Protein AF-A0A6M0CE50-F1 (afdb_monomer_lite)

Foldseek 3Di:
DDPDCCVVVVVVVVVVVVVCCVVVVVVVCCVVPPPDDPDPDDPPPDPPPDDDPPDVPDPPPPVPVPPPPDDLLLDDPDPPLDDPLLNQLSVCVVVLVLVSNLVSLVVSCVVPVPDVSSVVSNVSSVVSPDDDDDDD

Sequence (136 aa):
MSQKNDAPILMFALLVTLGLLGAGGWWLYKTFIPDGAAPLGNVAVPPPNAIPPLDPGSTARTNDSTIPQFSQGALLLFADGISAEKRAGVNALANQDYAIAIQQLETSLQAQRNDPEALIYLNNAYVGAAPAYTIA

Structure (mmCIF, N/CA/C/O backbone):
data_AF-A0A6M0CE50-F1
#
_entry.id   AF-A0A6M0CE50-F1
#
loop_
_atom_site.group_PDB
_atom_site.id
_atom_site.type_symbol
_atom_site.label_atom_id
_atom_site.label_alt_id
_atom_site.label_comp_id
_atom_site.label_asym_id
_atom_site.label_entity_id
_atom_site.label_seq_id
_atom_site.pdbx_PDB_ins_code
_atom_site.Cartn_x
_atom_site.Cartn_y
_atom_site.Cartn_z
_atom_site.occupancy
_atom_site.B_iso_or_equiv
_atom_site.auth_seq_id
_atom_site.auth_comp_id
_atom_site.auth_asym_id
_atom_site.auth_atom_id
_atom_site.pdbx_PDB_model_num
ATOM 1 N N . MET A 1 1 ? 38.965 -1.050 -76.404 1.00 43.81 1 MET A N 1
ATOM 2 C CA . MET A 1 1 ? 38.135 -0.472 -75.326 1.00 43.81 1 MET A CA 1
ATOM 3 C C . MET A 1 1 ? 38.907 -0.638 -74.027 1.00 43.81 1 MET A C 1
ATOM 5 O O . MET A 1 1 ? 39.343 -1.745 -73.755 1.00 43.81 1 MET A O 1
ATOM 9 N N . SER A 1 2 ? 39.213 0.460 -73.333 1.00 48.00 2 SER A N 1
ATOM 10 C CA . SER A 1 2 ? 40.152 0.471 -72.202 1.00 48.00 2 SER A CA 1
ATOM 11 C C . SER A 1 2 ? 39.437 0.033 -70.922 1.00 48.00 2 SER A C 1
ATOM 13 O O . SER A 1 2 ? 38.547 0.745 -70.456 1.00 48.00 2 SER A O 1
ATOM 15 N N . GLN A 1 3 ? 39.783 -1.143 -70.390 1.00 61.53 3 GLN A N 1
ATOM 16 C CA . GLN A 1 3 ? 39.370 -1.580 -69.055 1.00 61.53 3 GLN A CA 1
ATOM 17 C C . GLN A 1 3 ? 40.004 -0.627 -68.037 1.00 61.53 3 GLN A C 1
ATOM 19 O O . GLN A 1 3 ? 41.211 -0.659 -67.811 1.00 61.53 3 GLN A O 1
ATOM 24 N N . LYS A 1 4 ? 39.201 0.275 -67.472 1.00 64.75 4 LYS A N 1
ATOM 25 C CA . LYS A 1 4 ? 39.602 1.068 -66.311 1.00 64.75 4 LYS A CA 1
ATOM 26 C C . LYS A 1 4 ? 39.486 0.177 -65.075 1.00 64.75 4 LYS A C 1
ATOM 28 O O . LYS A 1 4 ? 38.513 -0.550 -64.915 1.00 64.75 4 LYS A O 1
ATOM 33 N N . ASN A 1 5 ? 40.519 0.193 -64.241 1.00 68.31 5 ASN A N 1
ATOM 34 C CA . ASN A 1 5 ? 40.617 -0.659 -63.065 1.00 68.31 5 ASN A CA 1
ATOM 35 C C . ASN A 1 5 ? 39.620 -0.179 -61.997 1.00 68.31 5 ASN A C 1
ATOM 37 O O . ASN A 1 5 ? 39.952 0.695 -61.200 1.00 68.31 5 ASN A O 1
ATOM 41 N N . ASP A 1 6 ? 38.423 -0.767 -61.971 1.00 71.69 6 ASP A N 1
ATOM 42 C CA . ASP A 1 6 ? 37.389 -0.499 -60.952 1.00 71.69 6 ASP A CA 1
ATOM 43 C C . ASP A 1 6 ? 37.589 -1.342 -59.673 1.00 71.69 6 ASP A C 1
ATOM 45 O O . ASP A 1 6 ? 37.010 -1.069 -58.621 1.00 71.69 6 ASP A O 1
ATOM 49 N N . ALA A 1 7 ? 38.477 -2.341 -59.735 1.00 81.38 7 ALA A N 1
ATOM 50 C CA . ALA A 1 7 ? 38.901 -3.180 -58.612 1.00 81.38 7 ALA A CA 1
ATOM 51 C C . ALA A 1 7 ? 39.295 -2.413 -57.326 1.00 81.38 7 ALA A C 1
ATOM 53 O O . ALA A 1 7 ? 38.819 -2.799 -56.257 1.00 81.38 7 ALA A O 1
ATOM 54 N N . PRO A 1 8 ? 40.109 -1.337 -57.359 1.00 84.06 8 PRO A N 1
ATOM 55 C CA . PRO A 1 8 ? 40.451 -0.583 -56.149 1.00 84.06 8 PRO A CA 1
ATOM 56 C C . PRO A 1 8 ? 39.241 0.100 -55.495 1.00 84.06 8 PRO A C 1
ATOM 58 O O . PRO A 1 8 ? 39.171 0.167 -54.270 1.00 84.06 8 PRO A O 1
ATOM 61 N N . ILE A 1 9 ? 38.263 0.555 -56.283 1.00 86.81 9 ILE A N 1
ATOM 62 C CA . ILE A 1 9 ? 37.018 1.150 -55.772 1.00 86.81 9 ILE A CA 1
ATOM 63 C C . ILE A 1 9 ? 36.120 0.088 -55.134 1.00 86.81 9 ILE A C 1
ATOM 65 O O . ILE A 1 9 ? 35.584 0.309 -54.048 1.00 86.81 9 ILE A O 1
ATOM 69 N N . LEU A 1 10 ? 36.020 -1.090 -55.753 1.00 86.88 10 LEU A N 1
ATOM 70 C CA . LEU A 1 10 ? 35.280 -2.221 -55.189 1.00 86.88 10 LEU A CA 1
ATOM 71 C C . LEU A 1 10 ? 35.912 -2.726 -53.882 1.00 86.88 10 LEU A C 1
ATOM 73 O O . LEU A 1 10 ? 35.193 -3.025 -52.930 1.00 86.88 10 LEU A O 1
ATOM 77 N N . MET A 1 11 ? 37.245 -2.760 -53.800 1.00 89.06 11 MET A N 1
ATOM 78 C CA . MET A 1 11 ? 37.964 -3.116 -52.570 1.00 89.06 11 MET A CA 1
ATOM 79 C C . MET A 1 11 ? 37.713 -2.107 -51.444 1.00 89.06 11 MET A C 1
ATOM 81 O O . MET A 1 11 ? 37.508 -2.508 -50.299 1.00 89.06 11 MET A O 1
ATOM 85 N N . PHE A 1 12 ? 37.673 -0.810 -51.762 1.00 90.75 12 PHE A N 1
ATOM 86 C CA . PHE A 1 12 ? 37.358 0.232 -50.782 1.00 90.75 12 PHE A CA 1
ATOM 87 C C . PHE A 1 12 ? 35.934 0.102 -50.236 1.00 90.75 12 PHE A C 1
ATOM 89 O O . PHE A 1 12 ? 35.739 0.141 -49.022 1.00 90.75 12 PHE A O 1
ATOM 96 N N . ALA A 1 13 ? 34.950 -0.099 -51.115 1.00 92.31 13 ALA A N 1
ATOM 97 C CA . ALA A 1 13 ? 33.563 -0.298 -50.703 1.00 92.31 13 ALA A CA 1
ATOM 98 C C . ALA A 1 13 ? 33.417 -1.539 -49.808 1.00 92.31 13 ALA A C 1
ATOM 100 O O . ALA A 1 13 ? 32.795 -1.460 -48.750 1.00 92.31 13 ALA A O 1
ATOM 101 N N . LEU A 1 14 ? 34.064 -2.651 -50.178 1.00 93.00 14 LEU A N 1
ATOM 102 C CA . LEU A 1 14 ? 34.048 -3.889 -49.397 1.00 93.00 14 LEU A CA 1
ATOM 103 C C . LEU A 1 14 ? 34.593 -3.677 -47.975 1.00 93.00 14 LEU A C 1
ATOM 105 O O . LEU A 1 14 ? 33.972 -4.117 -47.008 1.00 93.00 14 LEU A O 1
ATOM 109 N N . LEU A 1 15 ? 35.719 -2.971 -47.833 1.00 94.88 15 LEU A N 1
ATOM 110 C CA . LEU A 1 15 ? 36.322 -2.685 -46.526 1.00 94.88 15 LEU A CA 1
ATOM 111 C C . LEU A 1 15 ? 35.420 -1.817 -45.645 1.00 94.88 15 LEU A C 1
ATOM 113 O O . LEU A 1 15 ? 35.273 -2.097 -44.456 1.00 94.88 15 LEU A O 1
ATOM 117 N N . VAL A 1 16 ? 34.781 -0.799 -46.225 1.00 94.50 16 VAL A N 1
ATOM 118 C CA . VAL A 1 16 ? 33.835 0.061 -45.499 1.00 94.50 16 VAL A CA 1
ATOM 119 C C . VAL A 1 16 ? 32.631 -0.751 -45.019 1.00 94.50 16 VAL A C 1
ATOM 121 O O . VAL A 1 16 ? 32.235 -0.636 -43.858 1.00 94.50 16 VAL A O 1
ATOM 124 N N . THR A 1 17 ? 32.087 -1.623 -45.871 1.00 93.19 17 THR A N 1
ATOM 125 C CA . THR A 1 17 ? 30.966 -2.498 -45.510 1.00 93.19 17 THR A CA 1
ATOM 126 C C . THR A 1 17 ? 31.338 -3.469 -44.388 1.00 93.19 17 THR A C 1
ATOM 128 O O . THR A 1 17 ? 30.582 -3.586 -43.422 1.00 93.19 17 THR A O 1
ATOM 131 N N . LEU A 1 18 ? 32.509 -4.115 -44.452 1.00 94.38 18 LEU A N 1
ATOM 132 C CA . LEU A 1 18 ? 32.980 -4.987 -43.368 1.00 94.38 18 LEU A CA 1
ATOM 133 C C . LEU A 1 18 ? 33.216 -4.212 -42.065 1.00 94.38 18 LEU A C 1
ATOM 135 O O . LEU A 1 18 ? 32.883 -4.715 -40.993 1.00 94.38 18 LEU A O 1
ATOM 139 N N . GLY A 1 19 ? 33.740 -2.986 -42.147 1.00 93.81 19 GLY A N 1
ATOM 140 C CA . GLY A 1 19 ? 33.937 -2.122 -40.983 1.00 93.81 19 GLY A CA 1
ATOM 141 C C . GLY A 1 19 ? 32.623 -1.773 -40.280 1.00 93.81 19 GLY A C 1
ATOM 142 O O . GLY A 1 19 ? 32.523 -1.910 -39.061 1.00 93.81 19 GLY A O 1
ATOM 143 N N . LEU A 1 20 ? 31.595 -1.394 -41.046 1.00 93.50 20 LEU A N 1
ATOM 144 C CA . LEU A 1 20 ? 30.254 -1.089 -40.529 1.00 93.50 20 LEU A CA 1
ATOM 145 C C . LEU A 1 20 ? 29.581 -2.314 -39.900 1.00 93.50 20 LEU A C 1
ATOM 147 O O . LEU A 1 20 ? 29.020 -2.207 -38.812 1.00 93.50 20 LEU A O 1
ATOM 151 N N . LEU A 1 21 ? 29.664 -3.477 -40.552 1.00 91.94 21 LEU A N 1
ATOM 152 C CA . LEU A 1 21 ? 29.097 -4.728 -40.036 1.00 91.94 21 LEU A CA 1
ATOM 153 C C . LEU A 1 21 ? 29.808 -5.199 -38.762 1.00 91.94 21 LEU A C 1
ATOM 155 O O . LEU A 1 21 ? 29.146 -5.606 -37.810 1.00 91.94 21 LEU A O 1
ATOM 159 N N . GLY A 1 22 ? 31.140 -5.109 -38.719 1.00 92.19 22 GLY A N 1
ATOM 160 C CA . GLY A 1 22 ? 31.928 -5.494 -37.549 1.00 92.19 22 GLY A CA 1
ATOM 161 C C . GLY A 1 22 ? 31.676 -4.579 -36.352 1.00 92.19 22 GLY A C 1
ATOM 162 O O . GLY A 1 22 ? 31.314 -5.051 -35.274 1.00 92.19 22 GLY A O 1
ATOM 163 N N . ALA A 1 23 ? 31.811 -3.264 -36.545 1.00 89.94 23 ALA A N 1
ATOM 164 C CA . ALA A 1 23 ? 31.610 -2.289 -35.475 1.00 89.94 23 ALA A CA 1
ATOM 165 C C . ALA A 1 23 ? 30.144 -2.229 -35.017 1.00 89.94 23 ALA A C 1
ATOM 167 O O . ALA A 1 23 ? 29.872 -2.224 -33.816 1.00 89.94 23 ALA A O 1
ATOM 168 N N . GLY A 1 24 ? 29.200 -2.239 -35.963 1.00 90.50 24 GLY A N 1
ATOM 169 C CA . GLY A 1 24 ? 27.767 -2.231 -35.674 1.00 90.50 24 GLY A CA 1
ATOM 170 C C . GLY A 1 24 ? 27.305 -3.505 -34.970 1.00 90.50 24 GLY A C 1
ATOM 171 O O . GLY A 1 24 ? 26.583 -3.425 -33.978 1.00 90.50 24 GLY A O 1
ATOM 172 N N . GLY A 1 25 ? 27.768 -4.675 -35.423 1.00 90.56 25 GLY A N 1
ATOM 173 C CA . GLY A 1 25 ? 27.448 -5.960 -34.799 1.00 90.56 25 GLY A CA 1
ATOM 174 C C . GLY A 1 25 ? 28.002 -6.088 -33.379 1.00 90.56 25 GLY A C 1
ATOM 175 O O . GLY A 1 25 ? 27.288 -6.534 -32.483 1.00 90.56 25 GLY A O 1
ATOM 176 N N . TRP A 1 26 ? 29.239 -5.640 -33.143 1.00 87.38 26 TRP A N 1
ATOM 177 C CA . TRP A 1 26 ? 29.841 -5.652 -31.806 1.00 87.38 26 TRP A CA 1
ATOM 178 C C . TRP A 1 26 ? 29.130 -4.709 -30.829 1.00 87.38 26 TRP A C 1
ATOM 180 O O . TRP A 1 26 ? 28.867 -5.088 -29.685 1.00 87.38 26 TRP A O 1
ATOM 190 N N . TRP A 1 27 ? 28.774 -3.502 -31.281 1.00 89.81 27 TRP A N 1
ATOM 191 C CA . TRP A 1 27 ? 28.016 -2.550 -30.470 1.00 89.81 27 TRP A CA 1
ATOM 192 C C . TRP A 1 27 ? 26.639 -3.111 -30.088 1.00 89.81 27 TRP A C 1
ATOM 194 O O . TRP A 1 27 ? 26.288 -3.117 -28.910 1.00 89.81 27 TRP A O 1
ATOM 204 N N . LEU A 1 28 ? 25.915 -3.681 -31.059 1.00 88.50 28 LEU A N 1
ATOM 205 C CA . LEU A 1 28 ? 24.602 -4.296 -30.849 1.00 88.50 28 LEU A CA 1
ATOM 206 C C . LEU A 1 28 ? 24.671 -5.494 -29.887 1.00 88.50 28 LEU A C 1
ATOM 208 O O . LEU A 1 28 ? 23.835 -5.624 -28.995 1.00 88.50 28 LEU A O 1
ATOM 212 N N . TYR A 1 29 ? 25.694 -6.342 -30.031 1.00 85.50 29 TYR A N 1
ATOM 213 C CA . TYR A 1 29 ? 25.934 -7.482 -29.143 1.00 85.50 29 TYR A CA 1
ATOM 214 C C . TYR A 1 29 ? 26.110 -7.030 -27.687 1.00 85.50 29 TYR A C 1
ATOM 216 O O . TYR A 1 29 ? 25.457 -7.578 -26.804 1.00 85.50 29 TYR A O 1
ATOM 224 N N . LYS A 1 30 ? 26.904 -5.978 -27.432 1.00 82.00 30 LYS A N 1
ATOM 225 C CA . LYS A 1 30 ? 27.077 -5.417 -26.078 1.00 82.00 30 LYS A CA 1
ATOM 226 C C . LYS A 1 30 ? 25.823 -4.751 -25.511 1.00 82.00 30 LYS A C 1
ATOM 228 O O . LYS A 1 30 ? 25.697 -4.647 -24.295 1.00 82.00 30 LYS A O 1
ATOM 233 N N . THR A 1 31 ? 24.909 -4.286 -26.361 1.00 80.31 31 THR A N 1
ATOM 234 C CA . THR A 1 31 ? 23.626 -3.727 -25.914 1.00 80.31 31 THR A CA 1
ATOM 235 C C . THR A 1 31 ? 22.664 -4.811 -25.428 1.00 80.31 31 THR A C 1
ATOM 237 O O . THR A 1 31 ? 21.952 -4.587 -24.453 1.00 80.31 31 THR A O 1
ATOM 240 N N . PHE A 1 32 ? 22.634 -5.975 -26.084 1.00 79.88 32 PHE A N 1
ATOM 241 C CA . PHE A 1 32 ? 21.657 -7.030 -25.780 1.00 79.88 32 PHE A CA 1
ATOM 242 C C . PHE A 1 32 ? 22.194 -8.174 -24.923 1.00 79.88 32 PHE A C 1
ATOM 244 O O . PHE A 1 32 ? 21.406 -8.882 -24.300 1.00 79.88 32 PHE A O 1
ATOM 251 N N . ILE A 1 33 ? 23.510 -8.367 -24.881 1.00 73.12 33 ILE A N 1
ATOM 252 C CA . ILE A 1 33 ? 24.165 -9.379 -24.056 1.00 73.12 33 ILE A CA 1
ATOM 253 C C . ILE A 1 33 ? 25.041 -8.625 -23.056 1.00 73.12 33 ILE A C 1
ATOM 255 O O . ILE A 1 33 ? 26.185 -8.286 -23.368 1.00 73.12 33 ILE A O 1
ATOM 259 N N . PRO A 1 34 ? 24.500 -8.286 -21.872 1.00 70.69 34 PRO A N 1
ATOM 260 C CA . PRO A 1 34 ? 25.300 -7.690 -20.820 1.00 70.69 34 PRO A CA 1
ATOM 261 C C . PRO A 1 34 ? 26.373 -8.693 -20.379 1.00 70.69 34 PRO A C 1
ATOM 263 O O . PRO A 1 34 ? 26.066 -9.818 -19.985 1.00 70.69 34 PRO A O 1
ATOM 266 N N . ASP A 1 35 ? 27.638 -8.273 -20.441 1.00 63.34 35 ASP A N 1
ATOM 267 C CA . ASP A 1 35 ? 28.761 -8.973 -19.818 1.00 63.34 35 ASP A CA 1
ATOM 268 C C . ASP A 1 35 ? 28.508 -9.002 -18.301 1.00 63.34 35 ASP A C 1
ATOM 270 O O . ASP A 1 35 ? 28.792 -8.038 -17.590 1.00 63.34 35 ASP A O 1
ATOM 274 N N . GLY A 1 36 ? 27.891 -10.070 -17.798 1.00 65.69 36 GLY A N 1
ATOM 275 C CA . GLY A 1 36 ? 27.416 -10.073 -16.423 1.00 65.69 36 GLY A CA 1
ATOM 276 C C . GLY A 1 36 ? 27.140 -11.457 -15.873 1.00 65.69 36 GLY A C 1
ATOM 277 O O . GLY A 1 36 ? 25.996 -11.879 -15.776 1.00 65.69 36 GLY A O 1
ATOM 278 N N . ALA A 1 37 ? 28.182 -12.118 -15.392 1.00 54.06 37 ALA A N 1
ATOM 279 C CA . ALA A 1 37 ? 28.029 -12.963 -14.220 1.00 54.06 37 ALA A CA 1
ATOM 280 C C . ALA A 1 37 ? 29.077 -12.511 -13.205 1.00 54.06 37 ALA A C 1
ATOM 282 O O . ALA A 1 37 ? 30.154 -13.093 -13.091 1.00 54.06 37 ALA A O 1
ATOM 283 N N . ALA A 1 38 ? 28.775 -11.427 -12.484 1.00 57.09 38 ALA A N 1
ATOM 284 C CA . ALA A 1 38 ? 29.400 -11.248 -11.184 1.00 57.09 38 ALA A CA 1
ATOM 285 C C . ALA A 1 38 ? 29.075 -12.516 -10.371 1.00 57.09 38 ALA A C 1
ATOM 287 O O . ALA A 1 38 ? 27.912 -12.937 -10.377 1.00 57.09 38 ALA A O 1
ATOM 288 N N . PRO A 1 39 ? 30.061 -13.170 -9.727 1.00 47.69 39 PRO A N 1
ATOM 289 C CA . PRO A 1 39 ? 29.756 -14.278 -8.838 1.00 47.69 39 PRO A CA 1
ATOM 290 C C . PRO A 1 39 ? 28.745 -13.767 -7.819 1.00 47.69 39 PRO A C 1
ATOM 292 O O . PRO A 1 39 ? 28.886 -12.642 -7.341 1.00 47.69 39 PRO A O 1
ATOM 295 N N . LEU A 1 40 ? 27.713 -14.571 -7.559 1.00 47.34 40 LEU A N 1
ATOM 296 C CA . LEU A 1 40 ? 26.670 -14.313 -6.572 1.00 47.34 40 LEU A CA 1
ATOM 297 C C . LEU A 1 40 ? 27.339 -13.993 -5.231 1.00 47.34 40 LEU A C 1
ATOM 299 O O . LEU A 1 40 ? 27.660 -14.885 -4.449 1.00 47.34 40 LEU A O 1
ATOM 303 N N . GLY A 1 41 ? 27.625 -12.712 -5.016 1.00 46.44 41 GLY A N 1
ATOM 304 C CA . GLY A 1 41 ? 28.202 -12.204 -3.793 1.00 46.44 41 GLY A CA 1
ATOM 305 C C . GLY A 1 41 ? 27.153 -12.398 -2.725 1.00 46.44 41 GLY A C 1
ATOM 306 O O . GLY A 1 41 ? 26.049 -11.868 -2.849 1.00 46.44 41 GLY A O 1
ATOM 307 N N . ASN A 1 42 ? 27.486 -13.216 -1.732 1.00 48.62 42 ASN A N 1
ATOM 308 C CA . ASN A 1 42 ? 26.659 -13.501 -0.576 1.00 48.62 42 ASN A CA 1
ATOM 309 C C . ASN A 1 42 ? 25.958 -12.226 -0.102 1.00 48.62 42 ASN A C 1
ATOM 311 O O . ASN A 1 42 ? 26.595 -11.320 0.438 1.00 48.62 42 ASN A O 1
ATOM 315 N N . VAL A 1 43 ? 24.638 -12.176 -0.283 1.00 42.19 43 VAL A N 1
ATOM 316 C CA . VAL A 1 43 ? 23.800 -11.208 0.411 1.00 42.19 43 VAL A CA 1
ATOM 317 C C . VAL A 1 43 ? 23.901 -11.588 1.879 1.00 42.19 43 VAL A C 1
ATOM 319 O O . VAL A 1 43 ? 23.273 -12.543 2.336 1.00 42.19 43 VAL A O 1
ATOM 322 N N . ALA A 1 44 ? 24.772 -10.896 2.608 1.00 48.72 44 ALA A N 1
ATOM 323 C CA . ALA A 1 44 ? 24.733 -10.899 4.054 1.00 48.72 44 ALA A CA 1
ATOM 324 C C . ALA A 1 44 ? 23.360 -10.346 4.431 1.00 48.72 44 ALA A C 1
ATOM 326 O O . ALA A 1 44 ? 23.128 -9.145 4.331 1.00 48.72 44 ALA A O 1
ATOM 327 N N . VAL A 1 45 ? 22.436 -11.245 4.771 1.00 46.38 45 VAL A N 1
ATOM 328 C CA . VAL A 1 45 ? 21.119 -10.906 5.303 1.00 46.38 45 VAL A CA 1
ATOM 329 C C . VAL A 1 45 ? 21.371 -10.077 6.563 1.00 46.38 45 VAL A C 1
ATOM 331 O O . VAL A 1 45 ? 21.892 -10.623 7.541 1.00 46.38 45 VAL A O 1
ATOM 334 N N . PRO A 1 46 ? 21.073 -8.765 6.565 1.00 51.09 46 PRO A N 1
ATOM 335 C CA . PRO A 1 46 ? 21.120 -8.001 7.794 1.00 51.09 46 PRO A CA 1
ATOM 336 C C . PRO A 1 46 ? 20.028 -8.555 8.715 1.00 51.09 46 PRO A C 1
ATOM 338 O O . PRO A 1 46 ? 18.977 -8.986 8.228 1.00 51.09 46 PRO A O 1
ATOM 341 N N . PRO A 1 47 ? 20.235 -8.564 10.040 1.00 52.00 47 PRO A N 1
ATOM 342 C CA . PRO A 1 47 ? 19.184 -8.953 10.968 1.00 52.00 47 PRO A CA 1
ATOM 343 C C . PRO A 1 47 ? 17.918 -8.107 10.720 1.00 52.00 47 PRO A C 1
ATOM 345 O O . PRO A 1 47 ? 18.049 -6.951 10.305 1.00 52.00 47 PRO A O 1
ATOM 348 N N . PRO A 1 48 ? 16.707 -8.625 11.012 1.00 51.75 48 PRO A N 1
ATOM 349 C CA . PRO A 1 48 ? 15.418 -8.052 10.580 1.00 51.75 48 PRO A CA 1
ATOM 350 C C . PRO A 1 48 ? 15.116 -6.606 11.024 1.00 51.75 48 PRO A C 1
ATOM 352 O O . PRO A 1 48 ? 14.073 -6.069 10.669 1.00 51.75 48 PRO A O 1
ATOM 355 N N . ASN A 1 49 ? 16.013 -5.974 11.789 1.00 50.88 49 ASN A N 1
ATOM 356 C CA . ASN A 1 49 ? 15.831 -4.670 12.424 1.00 50.88 49 ASN A CA 1
ATOM 357 C C . ASN A 1 49 ? 16.868 -3.607 12.005 1.00 50.88 49 ASN A C 1
ATOM 359 O O . ASN A 1 49 ? 16.950 -2.559 12.646 1.00 50.88 49 ASN A O 1
ATOM 363 N N . ALA A 1 50 ? 17.671 -3.830 10.960 1.00 44.31 50 ALA A N 1
ATOM 364 C CA . ALA A 1 50 ? 18.568 -2.789 10.456 1.00 44.31 50 ALA A CA 1
ATOM 365 C C . ALA A 1 50 ? 17.835 -1.876 9.456 1.00 44.31 50 ALA A C 1
ATOM 367 O O . ALA A 1 50 ? 17.666 -2.213 8.288 1.00 44.31 50 ALA A O 1
ATOM 368 N N . ILE A 1 51 ? 17.400 -0.710 9.938 1.00 49.69 51 ILE A N 1
ATOM 369 C CA . ILE A 1 51 ? 16.886 0.401 9.126 1.00 49.69 51 ILE A CA 1
ATOM 370 C C . ILE A 1 51 ? 18.046 0.903 8.242 1.00 49.69 51 ILE A C 1
ATOM 372 O O . ILE A 1 51 ? 19.061 1.330 8.802 1.00 49.69 51 ILE A O 1
ATOM 376 N N . PRO A 1 52 ? 17.960 0.886 6.897 1.00 50.94 52 PRO A N 1
ATOM 377 C CA . PRO A 1 52 ? 18.901 1.643 6.082 1.00 50.94 52 PRO A CA 1
ATOM 378 C C . PRO A 1 52 ? 18.728 3.129 6.425 1.00 50.94 52 PRO A C 1
ATOM 380 O O . PRO A 1 52 ? 17.587 3.597 6.458 1.00 50.94 52 PRO A O 1
ATOM 383 N N . PRO A 1 53 ? 19.804 3.888 6.691 1.00 42.84 53 PRO A N 1
ATOM 384 C CA . PRO A 1 53 ? 19.693 5.327 6.875 1.00 42.84 53 PRO A CA 1
ATOM 385 C C . PRO A 1 53 ? 18.968 5.942 5.673 1.00 42.84 53 PRO A C 1
ATOM 387 O O . PRO A 1 53 ? 19.382 5.756 4.528 1.00 42.84 53 PRO A O 1
ATOM 390 N N . LEU A 1 54 ? 17.868 6.646 5.937 1.00 47.06 54 LEU A N 1
ATOM 391 C CA . LEU A 1 54 ? 17.212 7.510 4.962 1.00 47.06 54 LEU A CA 1
ATOM 392 C C . LEU A 1 54 ? 18.155 8.683 4.700 1.00 47.06 54 LEU A C 1
ATOM 394 O O . LEU A 1 54 ? 18.117 9.685 5.408 1.00 47.06 54 LEU A O 1
ATOM 398 N N . ASP A 1 55 ? 19.044 8.519 3.727 1.00 43.81 55 ASP A N 1
ATOM 399 C CA . ASP A 1 55 ? 19.910 9.590 3.258 1.00 43.81 55 ASP A CA 1
ATOM 400 C C . ASP A 1 55 ? 19.121 10.431 2.233 1.00 43.81 55 ASP A C 1
ATOM 402 O O . ASP A 1 55 ? 18.790 9.915 1.159 1.00 43.81 55 ASP A O 1
ATOM 406 N N . PRO A 1 56 ? 18.776 11.706 2.513 1.00 43.69 56 PRO A N 1
ATOM 407 C CA . PRO A 1 56 ? 17.902 12.509 1.648 1.00 43.69 56 PRO A CA 1
ATOM 408 C C . PRO A 1 56 ? 18.528 12.896 0.294 1.00 43.69 56 PRO A C 1
ATOM 410 O O . PRO A 1 56 ? 17.926 13.657 -0.461 1.00 43.69 56 PRO A O 1
ATOM 413 N N . GLY A 1 57 ? 19.742 12.423 -0.012 1.00 45.03 57 GLY A N 1
ATOM 414 C CA . GLY A 1 57 ? 20.532 12.834 -1.177 1.00 45.03 57 GLY A CA 1
ATOM 415 C C . GLY A 1 57 ? 20.820 11.755 -2.225 1.00 45.03 57 GLY A C 1
ATOM 416 O O . GLY A 1 57 ? 21.441 12.068 -3.242 1.00 45.03 57 GLY A O 1
ATOM 417 N N . SER A 1 58 ? 20.397 10.500 -2.039 1.00 37.16 58 SER A N 1
ATOM 418 C CA . SER A 1 58 ? 20.735 9.442 -3.001 1.00 37.16 58 SER A CA 1
ATOM 419 C C . SER A 1 58 ? 19.787 9.438 -4.204 1.00 37.16 58 SER A C 1
ATOM 421 O O . SER A 1 58 ? 18.753 8.776 -4.223 1.00 37.16 58 SER A O 1
ATOM 423 N N . THR A 1 59 ? 20.181 10.140 -5.267 1.00 42.75 59 THR A N 1
ATOM 424 C CA . THR A 1 59 ? 19.651 9.943 -6.629 1.00 42.75 59 THR A CA 1
ATOM 425 C C . THR A 1 59 ? 20.302 8.734 -7.312 1.00 42.75 59 THR A C 1
ATOM 427 O O . THR A 1 59 ? 20.583 8.749 -8.512 1.00 42.75 59 THR A O 1
ATOM 430 N N . ALA A 1 60 ? 20.518 7.643 -6.572 1.00 41.09 60 ALA A N 1
ATOM 431 C CA . ALA A 1 60 ? 20.767 6.349 -7.185 1.00 41.09 60 ALA A CA 1
ATOM 432 C C . ALA A 1 60 ? 19.441 5.853 -7.770 1.00 41.09 60 ALA A C 1
ATOM 434 O O . ALA A 1 60 ? 18.682 5.127 -7.134 1.00 41.09 60 ALA A O 1
ATOM 435 N N . ARG A 1 61 ? 19.152 6.285 -9.002 1.00 47.72 61 ARG A N 1
ATOM 436 C CA . ARG A 1 61 ? 18.164 5.653 -9.874 1.00 47.72 61 ARG A CA 1
ATOM 437 C C . ARG A 1 61 ? 18.659 4.235 -10.153 1.00 47.72 61 ARG A C 1
ATOM 439 O O . ARG A 1 61 ? 19.288 3.972 -11.176 1.00 47.72 61 ARG A O 1
ATOM 446 N N . THR A 1 62 ? 18.410 3.326 -9.221 1.00 39.25 62 THR A N 1
ATOM 447 C CA . THR A 1 62 ? 18.317 1.915 -9.549 1.00 39.25 62 THR A CA 1
ATOM 448 C C . THR A 1 62 ? 17.164 1.826 -10.539 1.00 39.25 62 THR A C 1
ATOM 450 O O . THR A 1 62 ? 16.035 2.217 -10.250 1.00 39.25 62 THR A O 1
ATOM 453 N N . ASN A 1 63 ? 17.458 1.390 -11.763 1.00 44.19 63 ASN A N 1
ATOM 454 C CA . ASN A 1 63 ? 16.439 0.956 -12.716 1.00 44.19 63 ASN A CA 1
ATOM 455 C C . ASN A 1 63 ? 15.856 -0.370 -12.211 1.00 44.19 63 ASN A C 1
ATOM 457 O O . ASN A 1 63 ? 15.949 -1.405 -12.867 1.00 44.19 63 ASN A O 1
ATOM 461 N N . ASP A 1 64 ? 15.348 -0.351 -10.985 1.00 45.81 64 ASP A N 1
ATOM 462 C CA . ASP A 1 64 ? 14.662 -1.463 -10.389 1.00 45.81 64 ASP A CA 1
ATOM 463 C C . ASP A 1 64 ? 13.262 -1.469 -10.992 1.00 45.81 64 ASP A C 1
ATOM 465 O O . ASP A 1 64 ? 12.397 -0.656 -10.665 1.00 45.81 64 ASP A O 1
ATOM 469 N N . SER A 1 65 ? 13.068 -2.373 -11.947 1.00 49.34 65 SER A N 1
ATOM 470 C CA . SER A 1 65 ? 11.783 -2.600 -12.610 1.00 49.34 65 SER A CA 1
ATOM 471 C C . SER A 1 65 ? 10.725 -3.172 -11.652 1.00 49.34 65 SER A C 1
ATOM 473 O O . SER A 1 65 ? 9.655 -3.572 -12.101 1.00 49.34 65 SER A O 1
ATOM 475 N N . THR A 1 66 ? 11.011 -3.233 -10.347 1.00 56.12 66 THR A N 1
ATOM 476 C CA . THR A 1 66 ? 10.104 -3.727 -9.310 1.00 56.12 66 THR A CA 1
ATOM 477 C C . THR A 1 66 ? 9.348 -2.636 -8.560 1.00 56.12 66 THR A C 1
ATOM 479 O O . THR A 1 66 ? 8.513 -2.989 -7.732 1.00 56.12 66 THR A O 1
ATOM 482 N N . ILE A 1 67 ? 9.541 -1.338 -8.848 1.00 50.84 67 ILE A N 1
ATOM 483 C CA . ILE A 1 67 ? 8.576 -0.341 -8.363 1.00 50.84 67 ILE A CA 1
ATOM 484 C C . ILE A 1 67 ? 7.304 -0.511 -9.202 1.00 50.84 67 ILE A C 1
ATOM 486 O O . ILE A 1 67 ? 7.327 -0.191 -10.397 1.00 50.84 67 ILE A O 1
ATOM 490 N N . PRO A 1 68 ? 6.197 -1.029 -8.635 1.00 53.66 68 PRO A N 1
ATOM 491 C CA . PRO A 1 68 ? 4.956 -1.142 -9.379 1.00 53.66 68 PRO A CA 1
ATOM 492 C C . PRO A 1 68 ? 4.573 0.257 -9.871 1.00 53.66 68 PRO A C 1
ATOM 494 O O . PRO A 1 68 ? 4.461 1.195 -9.084 1.00 53.66 68 PRO A O 1
ATOM 497 N N . GLN A 1 69 ? 4.398 0.404 -11.190 1.00 57.69 69 GLN A N 1
ATOM 498 C CA . GLN A 1 69 ? 4.087 1.692 -11.834 1.00 57.69 69 GLN A CA 1
ATOM 499 C C . GLN A 1 69 ? 2.778 2.313 -11.317 1.00 57.69 69 GLN A C 1
ATOM 501 O O . GLN A 1 69 ? 2.535 3.502 -11.510 1.00 57.69 69 GLN A O 1
ATOM 506 N N . PHE A 1 70 ? 1.962 1.518 -10.623 1.00 57.84 70 PHE A N 1
ATOM 507 C CA . PHE A 1 70 ? 0.766 1.946 -9.922 1.00 57.84 70 PHE A CA 1
ATOM 508 C C . PHE A 1 70 ? 0.830 1.470 -8.470 1.00 57.84 70 PHE A C 1
ATOM 510 O O . PHE A 1 70 ? 1.011 0.281 -8.202 1.00 57.84 70 PHE A O 1
ATOM 517 N N . SER A 1 71 ? 0.657 2.395 -7.523 1.00 59.53 71 SER A N 1
ATOM 518 C CA . SER A 1 71 ? 0.432 2.032 -6.124 1.00 59.53 71 SER A CA 1
ATOM 519 C C . SER A 1 71 ? -0.897 1.287 -6.024 1.00 59.53 71 SER A C 1
ATOM 521 O O . SER A 1 71 ? -1.946 1.856 -6.317 1.00 59.53 71 SER A O 1
ATOM 523 N N . GLN A 1 72 ? -0.874 0.034 -5.566 1.00 66.88 72 GLN A N 1
ATOM 524 C CA . GLN A 1 72 ? -2.086 -0.742 -5.260 1.00 66.88 72 GLN A CA 1
ATOM 525 C C . GLN A 1 72 ? -2.714 -0.330 -3.911 1.00 66.88 72 GLN A C 1
ATOM 527 O O . GLN A 1 72 ? -3.398 -1.115 -3.265 1.00 66.88 72 GLN A O 1
ATOM 532 N N . GLY A 1 73 ? -2.439 0.895 -3.445 1.00 64.94 73 GLY A N 1
ATOM 533 C CA . GLY A 1 73 ? -2.859 1.376 -2.130 1.00 64.94 73 GLY A CA 1
ATOM 534 C C . GLY A 1 73 ? -1.984 0.884 -0.974 1.00 64.94 73 GLY A C 1
ATOM 535 O O . GLY A 1 73 ? -2.404 0.977 0.167 1.00 64.94 73 GLY A O 1
ATOM 536 N N . ALA A 1 74 ? -0.783 0.371 -1.252 1.00 67.88 74 ALA A N 1
ATOM 537 C CA . ALA A 1 74 ? 0.141 -0.174 -0.250 1.00 67.88 74 ALA A CA 1
ATOM 538 C C . ALA A 1 74 ? 1.330 0.754 0.083 1.00 67.88 74 ALA A C 1
ATOM 540 O O . ALA A 1 74 ? 2.264 0.362 0.781 1.00 67.88 74 ALA A O 1
ATOM 541 N N . LEU A 1 75 ? 1.330 1.978 -0.446 1.00 80.06 75 LEU A N 1
ATOM 542 C CA . LEU A 1 75 ? 2.378 2.968 -0.215 1.00 80.06 75 LEU A CA 1
ATOM 543 C C . LEU A 1 75 ? 1.857 4.039 0.732 1.00 80.06 75 LEU A C 1
ATOM 545 O O . LEU A 1 75 ? 0.919 4.731 0.358 1.00 80.06 75 LEU A O 1
ATOM 549 N N . LEU A 1 76 ? 2.503 4.226 1.886 1.00 84.50 76 LEU A N 1
ATOM 550 C CA . LEU A 1 76 ? 2.205 5.359 2.761 1.00 84.50 76 LEU A CA 1
ATOM 551 C C . LEU A 1 76 ? 2.533 6.679 2.048 1.00 84.50 76 LEU A C 1
ATOM 553 O O . LEU A 1 76 ? 3.646 6.867 1.555 1.00 84.50 76 LEU A O 1
ATOM 557 N N . LEU A 1 77 ? 1.558 7.581 1.999 1.00 84.25 77 LEU A N 1
ATOM 558 C CA . LEU A 1 77 ? 1.613 8.842 1.260 1.00 84.25 77 LEU A CA 1
ATOM 559 C C . LEU A 1 77 ? 2.161 9.988 2.112 1.00 84.25 77 LEU A C 1
ATOM 561 O O . LEU A 1 77 ? 2.770 10.913 1.575 1.00 84.25 77 LEU A O 1
ATOM 565 N N . PHE A 1 78 ? 1.959 9.927 3.429 1.00 81.75 78 PHE A N 1
ATOM 566 C CA . PHE A 1 78 ? 2.395 10.958 4.367 1.00 81.75 78 PHE A CA 1
ATOM 567 C C . PHE A 1 78 ? 3.335 10.364 5.411 1.00 81.75 78 PHE A C 1
ATOM 569 O O . PHE A 1 78 ? 3.023 9.350 6.029 1.00 81.75 78 PHE A O 1
ATOM 576 N N . ALA A 1 79 ? 4.490 11.004 5.608 1.00 76.75 79 ALA A N 1
ATOM 577 C CA . ALA A 1 79 ? 5.483 10.587 6.599 1.00 76.75 79 ALA A CA 1
ATOM 578 C C . ALA A 1 79 ? 5.082 10.960 8.040 1.00 76.75 79 ALA A C 1
ATOM 580 O O . ALA A 1 79 ? 5.540 10.336 8.998 1.00 76.75 79 ALA A O 1
ATOM 581 N N . ASP A 1 80 ? 4.217 11.962 8.192 1.00 74.06 80 ASP A N 1
ATOM 582 C CA . ASP A 1 80 ? 3.770 12.467 9.485 1.00 74.06 80 ASP A CA 1
ATOM 583 C C . ASP A 1 80 ? 2.581 11.666 10.024 1.00 74.06 80 ASP A C 1
ATOM 585 O O . ASP A 1 80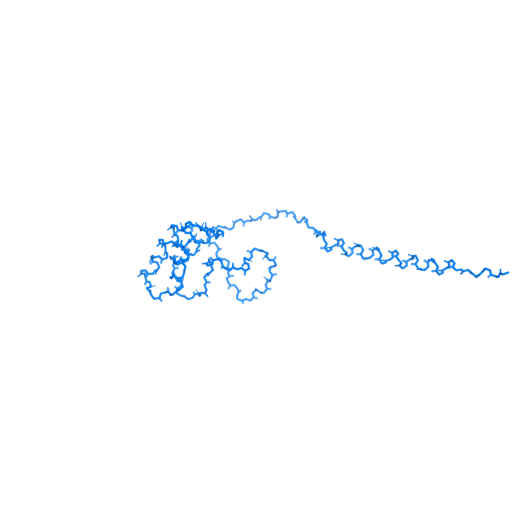 ? 1.698 11.238 9.283 1.00 74.06 80 ASP A O 1
ATOM 589 N N . GLY A 1 81 ? 2.537 11.475 11.345 1.00 71.50 81 GLY A N 1
ATOM 590 C CA . GLY A 1 81 ? 1.400 10.824 12.004 1.00 71.50 81 GLY A CA 1
ATOM 591 C C . GLY A 1 81 ? 1.246 9.330 11.693 1.00 71.50 81 GLY A C 1
ATOM 592 O O . GLY A 1 81 ? 0.172 8.772 11.908 1.00 71.50 81 GLY A O 1
ATOM 593 N N . ILE A 1 82 ? 2.297 8.661 11.202 1.00 82.81 82 ILE A N 1
ATOM 594 C CA . ILE A 1 82 ? 2.278 7.212 10.973 1.00 82.81 82 ILE A CA 1
ATOM 595 C C . ILE A 1 82 ? 2.324 6.475 12.316 1.00 82.81 82 ILE A C 1
ATOM 597 O O . ILE A 1 82 ? 3.389 6.337 12.925 1.00 82.81 82 ILE A O 1
ATOM 601 N N . SER A 1 83 ? 1.184 5.928 12.740 1.00 89.62 83 SER A N 1
ATOM 602 C CA . SER A 1 83 ? 1.142 4.970 13.846 1.00 89.62 83 SER A CA 1
ATOM 603 C C . SER A 1 83 ? 1.772 3.626 13.441 1.00 89.62 83 SER A C 1
ATOM 605 O O . SER A 1 83 ? 1.918 3.308 12.252 1.00 89.62 83 SER A O 1
ATOM 607 N N . ALA A 1 84 ? 2.174 2.818 14.426 1.00 92.94 84 ALA A N 1
ATOM 608 C CA . ALA A 1 84 ? 2.723 1.488 14.159 1.00 92.94 84 ALA A CA 1
ATOM 609 C C . ALA A 1 84 ? 1.682 0.583 13.475 1.00 92.94 84 ALA A C 1
ATOM 611 O O . ALA A 1 84 ? 2.011 -0.173 12.561 1.00 92.94 84 ALA A O 1
ATOM 612 N N . GLU A 1 85 ? 0.423 0.730 13.871 1.00 95.25 85 GLU A N 1
ATOM 613 C CA . GLU A 1 85 ? -0.730 -0.019 13.384 1.00 95.25 85 GLU A CA 1
ATOM 614 C C . GLU A 1 85 ? -1.068 0.368 11.943 1.00 95.25 85 GLU A C 1
ATOM 616 O O . GLU A 1 85 ? -1.236 -0.523 11.113 1.00 95.25 85 GLU A O 1
ATOM 621 N N . LYS A 1 86 ? -1.049 1.668 11.592 1.00 93.69 86 LYS A N 1
ATOM 622 C CA . LYS A 1 86 ? -1.196 2.106 10.190 1.00 93.69 86 LYS A CA 1
ATOM 623 C C . LYS A 1 86 ? -0.172 1.402 9.308 1.00 93.69 86 LYS A C 1
ATOM 625 O O . LYS A 1 86 ? -0.513 0.830 8.276 1.00 93.69 86 LYS A O 1
ATOM 630 N N . ARG A 1 87 ? 1.095 1.426 9.722 1.00 92.62 87 ARG A N 1
ATOM 631 C CA . ARG A 1 87 ? 2.191 0.832 8.949 1.00 92.62 87 ARG A CA 1
ATOM 632 C C . ARG A 1 87 ? 2.039 -0.679 8.810 1.00 92.62 87 ARG A C 1
ATOM 634 O O . ARG A 1 87 ? 2.231 -1.205 7.717 1.00 92.62 87 ARG A O 1
ATOM 641 N N . ALA A 1 88 ? 1.687 -1.361 9.898 1.00 94.25 88 ALA A N 1
ATOM 642 C CA . ALA A 1 88 ? 1.433 -2.797 9.887 1.00 94.25 88 ALA A CA 1
ATOM 643 C C . ALA A 1 88 ? 0.260 -3.151 8.961 1.00 94.25 88 ALA A C 1
ATOM 645 O O . ALA A 1 88 ? 0.372 -4.081 8.166 1.00 94.25 88 ALA A O 1
ATOM 646 N N . GLY A 1 89 ? -0.822 -2.372 9.007 1.00 94.19 89 GLY A N 1
ATOM 647 C CA . GLY A 1 89 ? -1.995 -2.568 8.163 1.00 94.19 89 GLY A CA 1
ATOM 648 C C . GLY A 1 89 ? -1.713 -2.355 6.677 1.00 94.19 89 GLY A C 1
ATOM 649 O O . GLY A 1 89 ? -2.115 -3.171 5.854 1.00 94.19 89 GLY A O 1
ATOM 650 N N . VAL A 1 90 ? -0.948 -1.318 6.326 1.00 92.62 90 VAL A N 1
ATOM 651 C CA . VAL A 1 90 ? -0.518 -1.068 4.939 1.00 92.62 90 VAL A CA 1
ATOM 652 C C . VAL A 1 90 ? 0.407 -2.174 4.424 1.00 92.62 90 VAL A C 1
ATOM 654 O O . VAL A 1 90 ? 0.276 -2.602 3.280 1.00 92.62 90 VAL A O 1
ATOM 657 N N . ASN A 1 91 ? 1.309 -2.685 5.266 1.00 91.88 91 ASN A N 1
ATOM 658 C CA . ASN A 1 91 ? 2.167 -3.814 4.901 1.00 91.88 91 ASN A CA 1
ATOM 659 C C . ASN A 1 91 ? 1.345 -5.098 4.681 1.00 91.88 91 ASN A C 1
ATOM 661 O O . ASN A 1 91 ? 1.525 -5.780 3.676 1.00 91.88 91 ASN A O 1
ATOM 665 N N . ALA A 1 92 ? 0.384 -5.387 5.562 1.00 94.00 92 ALA A N 1
ATOM 666 C CA . ALA A 1 92 ? -0.541 -6.505 5.386 1.00 94.00 92 ALA A CA 1
ATOM 667 C C . ALA A 1 92 ? -1.369 -6.369 4.095 1.00 94.00 92 ALA A C 1
ATOM 669 O O . ALA A 1 92 ? -1.493 -7.338 3.348 1.00 94.00 92 ALA A O 1
ATOM 670 N N . LEU A 1 93 ? -1.840 -5.156 3.776 1.00 91.75 93 LEU A N 1
ATOM 671 C CA . LEU A 1 93 ? -2.529 -4.859 2.518 1.00 91.75 93 LEU A CA 1
ATOM 672 C C . LEU A 1 93 ? -1.641 -5.163 1.299 1.00 91.75 93 LEU A C 1
ATOM 674 O O . LEU A 1 93 ? -2.111 -5.761 0.33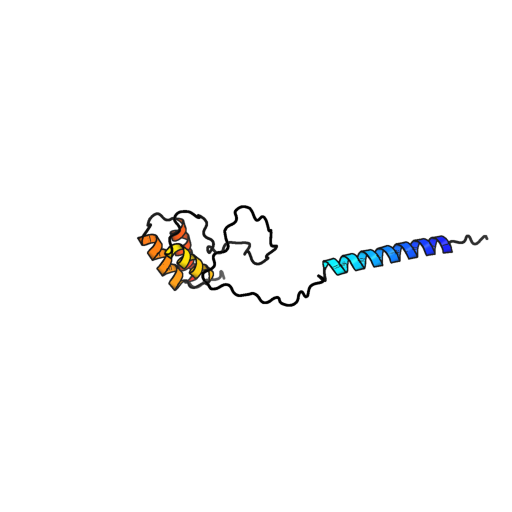3 1.00 91.75 93 LEU A O 1
ATOM 678 N N . ALA A 1 94 ? -0.351 -4.811 1.362 1.00 90.00 94 ALA A N 1
ATOM 679 C CA . ALA A 1 94 ? 0.634 -5.117 0.320 1.00 90.00 94 ALA A CA 1
ATOM 680 C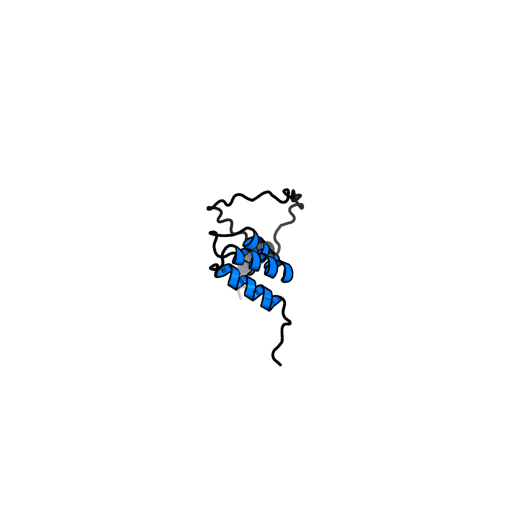 C . ALA A 1 94 ? 0.793 -6.627 0.082 1.00 90.00 94 ALA A C 1
ATOM 682 O O . ALA A 1 94 ? 0.964 -7.063 -1.055 1.00 90.00 94 ALA A O 1
ATOM 683 N N . ASN A 1 95 ? 0.704 -7.416 1.155 1.00 90.62 95 ASN A N 1
ATOM 684 C CA . ASN A 1 95 ? 0.806 -8.875 1.128 1.00 90.62 95 ASN A CA 1
ATOM 685 C C . ASN A 1 95 ? -0.540 -9.572 0.858 1.00 90.62 95 ASN A C 1
ATOM 687 O O . ASN A 1 95 ? -0.612 -10.795 0.951 1.00 90.62 95 ASN A O 1
ATOM 691 N N . GLN A 1 96 ? -1.599 -8.811 0.548 1.00 91.31 96 GLN A N 1
ATOM 692 C CA . GLN A 1 96 ? -2.970 -9.307 0.361 1.00 91.31 96 GLN A CA 1
ATOM 693 C C . GLN A 1 96 ? -3.556 -10.013 1.600 1.00 91.31 96 GLN A C 1
ATOM 695 O O . GLN A 1 96 ? -4.536 -10.752 1.500 1.00 91.31 96 GLN A O 1
ATOM 700 N N . ASP A 1 97 ? -2.995 -9.762 2.786 1.00 95.00 97 ASP A N 1
ATOM 701 C CA . ASP A 1 97 ? -3.535 -10.240 4.058 1.00 95.00 97 ASP A CA 1
ATOM 702 C C . ASP A 1 97 ? -4.594 -9.255 4.565 1.00 95.00 97 ASP A C 1
ATOM 704 O O . ASP A 1 97 ? -4.374 -8.429 5.458 1.00 95.00 97 ASP A O 1
ATOM 708 N N . TYR A 1 98 ? -5.761 -9.302 3.923 1.00 95.06 98 TYR A N 1
ATOM 709 C CA . TYR A 1 98 ? -6.829 -8.337 4.165 1.00 95.06 98 TYR A CA 1
ATOM 710 C C . TYR A 1 98 ? -7.387 -8.406 5.593 1.00 95.06 98 TYR A C 1
ATOM 712 O O . TYR A 1 98 ? -7.798 -7.381 6.129 1.00 95.06 98 TYR A O 1
ATOM 720 N N . ALA A 1 99 ? -7.363 -9.576 6.240 1.00 96.81 99 ALA A N 1
ATOM 721 C CA . ALA A 1 99 ? -7.853 -9.733 7.609 1.00 96.81 99 ALA A CA 1
ATOM 722 C C . ALA A 1 99 ? -6.975 -8.968 8.613 1.00 96.81 99 ALA A C 1
ATOM 724 O O . ALA A 1 99 ? -7.489 -8.205 9.436 1.00 96.81 99 ALA A O 1
ATOM 725 N N . ILE A 1 100 ? -5.651 -9.125 8.506 1.00 97.19 100 ILE A N 1
ATOM 726 C CA . ILE A 1 100 ? -4.698 -8.384 9.341 1.00 97.19 100 ILE A CA 1
ATOM 727 C C . ILE A 1 100 ? -4.706 -6.896 8.979 1.00 97.19 100 ILE A C 1
ATOM 729 O O . ILE A 1 100 ? -4.654 -6.050 9.874 1.00 97.19 100 ILE A O 1
ATOM 733 N N . ALA A 1 101 ? -4.835 -6.559 7.692 1.00 96.06 101 ALA A N 1
ATOM 734 C CA . ALA A 1 101 ? -4.927 -5.170 7.252 1.00 96.06 101 ALA A CA 1
ATOM 735 C C . ALA A 1 101 ? -6.114 -4.442 7.901 1.00 96.06 101 ALA A C 1
ATOM 737 O O . ALA A 1 101 ? -5.922 -3.377 8.488 1.00 96.06 101 ALA A O 1
ATOM 738 N N . ILE A 1 102 ? -7.312 -5.038 7.859 1.00 97.69 102 ILE A N 1
ATOM 739 C CA . ILE A 1 102 ? -8.529 -4.474 8.462 1.00 97.69 102 ILE A CA 1
ATOM 740 C C . ILE A 1 102 ? -8.330 -4.250 9.963 1.00 97.69 102 ILE A C 1
ATOM 742 O O . ILE A 1 102 ? -8.505 -3.129 10.436 1.00 97.69 102 ILE A O 1
ATOM 746 N N . GLN A 1 103 ? -7.885 -5.274 10.700 1.00 98.19 103 GLN A N 1
ATOM 747 C CA . GLN A 1 103 ? -7.689 -5.181 12.152 1.00 98.19 103 GLN A CA 1
ATOM 748 C C . GLN A 1 103 ? -6.732 -4.041 12.541 1.00 98.19 103 GLN A C 1
ATOM 750 O O . GLN A 1 103 ? -7.014 -3.255 13.452 1.00 98.19 103 GLN A O 1
ATOM 755 N N . GLN A 1 104 ? -5.593 -3.940 11.857 1.00 97.88 104 GLN A N 1
ATOM 756 C CA . GLN A 1 104 ? -4.568 -2.955 12.198 1.00 97.88 104 GLN A CA 1
ATOM 757 C C . GLN A 1 104 ? -4.985 -1.535 11.803 1.00 97.88 104 GLN A C 1
ATOM 759 O O . GLN A 1 104 ? -4.755 -0.586 12.554 1.00 97.88 104 GLN A O 1
ATOM 764 N N . LEU A 1 105 ? -5.657 -1.371 10.662 1.00 96.38 105 LEU A N 1
ATOM 765 C CA . LEU A 1 105 ? -6.157 -0.068 10.220 1.00 96.38 105 LEU A CA 1
ATOM 766 C C . LEU A 1 105 ? -7.319 0.426 11.089 1.00 96.38 105 LEU A C 1
ATOM 768 O O . LEU A 1 105 ? -7.367 1.612 11.413 1.00 96.38 105 LEU A O 1
ATOM 772 N N . GLU A 1 106 ? -8.201 -0.460 11.551 1.00 97.62 106 GLU A N 1
ATOM 773 C CA . GLU A 1 106 ? -9.224 -0.108 12.543 1.00 97.62 106 GLU A CA 1
ATOM 774 C C . GLU A 1 106 ? -8.599 0.333 13.866 1.00 97.62 106 GLU A C 1
ATOM 776 O O . GLU A 1 106 ? -9.009 1.347 14.430 1.00 97.62 106 GLU A O 1
ATOM 781 N N . THR A 1 107 ? -7.567 -0.372 14.333 1.00 97.62 107 THR A N 1
ATOM 782 C CA . THR A 1 107 ? -6.831 0.016 15.546 1.00 97.62 107 THR A CA 1
ATOM 783 C C . THR A 1 107 ? -6.167 1.388 15.378 1.00 97.62 107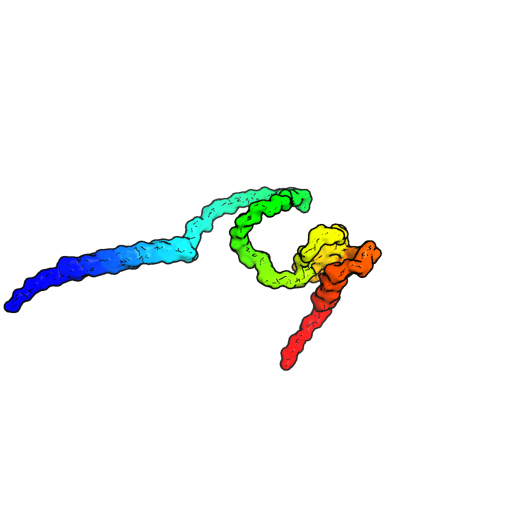 THR A C 1
ATOM 785 O O . THR A 1 107 ? -6.286 2.248 16.253 1.00 97.62 107 THR A O 1
ATOM 788 N N . SER A 1 108 ? -5.550 1.647 14.220 1.00 95.88 108 SER A N 1
ATOM 789 C CA . SER A 1 108 ? -5.012 2.970 13.875 1.00 95.88 108 SER A CA 1
ATOM 790 C C . SER A 1 108 ? -6.090 4.058 13.927 1.00 95.88 108 SER A C 1
ATOM 792 O O . SER A 1 108 ? -5.851 5.143 14.456 1.00 95.88 108 SER A O 1
ATOM 794 N N . LEU A 1 109 ? -7.286 3.779 13.404 1.00 95.94 109 LEU A N 1
ATOM 795 C CA . LEU A 1 109 ? -8.407 4.722 13.390 1.00 95.94 109 LEU A CA 1
ATOM 796 C C . LEU A 1 109 ? -9.038 4.923 14.771 1.00 95.94 109 LEU A C 1
ATOM 798 O O . LEU A 1 109 ? -9.572 5.995 15.046 1.00 95.94 109 LEU A O 1
ATOM 802 N N . GLN A 1 110 ? -8.965 3.938 15.667 1.00 96.31 110 GLN A N 1
ATOM 803 C CA . GLN A 1 110 ? -9.361 4.127 17.065 1.00 96.31 110 GLN A CA 1
ATOM 804 C C . GLN A 1 110 ? -8.444 5.131 17.771 1.00 96.31 110 GLN A C 1
ATOM 806 O O . GLN A 1 110 ? -8.936 5.967 18.531 1.00 96.31 110 GLN A O 1
ATOM 811 N N . ALA A 1 111 ? -7.137 5.082 17.490 1.00 92.56 111 ALA A N 1
ATOM 812 C CA . ALA A 1 111 ? -6.168 6.039 18.019 1.00 92.56 111 ALA A CA 1
ATOM 813 C C . ALA A 1 111 ? -6.309 7.427 17.371 1.00 92.56 111 ALA A C 1
ATOM 815 O O . ALA A 1 111 ? -6.254 8.440 18.069 1.00 92.56 111 ALA A O 1
ATOM 816 N N . GLN A 1 112 ? -6.534 7.477 16.054 1.00 92.56 112 GLN A N 1
ATOM 817 C CA . GLN A 1 112 ? -6.710 8.716 15.300 1.00 92.56 112 GLN A CA 1
ATOM 818 C C . GLN A 1 112 ? -7.887 8.611 14.326 1.00 92.56 112 GLN A C 1
ATOM 820 O O . GLN A 1 112 ? -7.737 8.253 13.160 1.00 92.56 112 GLN A O 1
ATOM 825 N N . ARG A 1 113 ? -9.084 8.991 14.792 1.00 92.00 113 ARG A N 1
ATOM 826 C CA . ARG A 1 113 ? -10.314 8.873 13.987 1.00 92.00 113 ARG A CA 1
ATOM 827 C C . ARG A 1 113 ? -10.340 9.736 12.728 1.00 92.00 113 ARG A C 1
ATOM 829 O O . ARG A 1 113 ? -11.010 9.373 11.768 1.00 92.00 113 ARG A O 1
ATOM 836 N N . ASN A 1 114 ? -9.625 10.859 12.724 1.00 92.62 114 ASN A N 1
ATOM 837 C CA . ASN A 1 114 ? -9.591 11.808 11.607 1.00 92.62 114 ASN A CA 1
ATOM 838 C C . ASN A 1 114 ? -8.390 11.565 10.680 1.00 92.62 114 ASN A C 1
ATOM 840 O O . ASN A 1 114 ? -7.764 12.515 10.215 1.00 92.62 114 ASN A O 1
ATOM 844 N N . ASP A 1 115 ? -8.041 10.301 10.452 1.00 92.75 115 ASP A N 1
ATOM 845 C CA . ASP A 1 115 ? -6.967 9.900 9.549 1.00 92.75 115 ASP A CA 1
ATOM 846 C C . ASP A 1 115 ? -7.545 9.490 8.181 1.00 92.75 115 ASP A C 1
ATOM 848 O O . ASP A 1 115 ? -7.986 8.347 8.010 1.00 92.75 115 ASP A O 1
ATOM 852 N N . PRO A 1 116 ? -7.590 10.406 7.194 1.00 91.75 116 PRO A N 1
ATOM 853 C CA . PRO A 1 116 ? -8.189 10.108 5.895 1.00 91.75 116 PRO A CA 1
ATOM 854 C C . PRO A 1 116 ? -7.423 9.018 5.138 1.00 91.75 116 PRO A C 1
ATOM 856 O O . PRO A 1 116 ? -8.015 8.281 4.355 1.00 91.75 116 PRO A O 1
ATOM 859 N N . GLU A 1 117 ? -6.118 8.890 5.373 1.00 91.81 117 GLU A N 1
ATOM 860 C CA . GLU A 1 117 ? -5.275 7.920 4.685 1.00 91.81 117 GLU A CA 1
ATOM 861 C C . GLU A 1 117 ? -5.540 6.497 5.198 1.00 91.81 117 GLU A C 1
ATOM 863 O O . GLU A 1 117 ? -5.748 5.579 4.403 1.00 91.81 117 GLU A O 1
ATOM 868 N N . ALA A 1 118 ? -5.630 6.319 6.522 1.00 94.06 118 ALA A N 1
ATOM 869 C CA . ALA A 1 118 ? -5.989 5.028 7.111 1.00 94.06 118 ALA A CA 1
ATOM 870 C C . ALA A 1 118 ? -7.389 4.558 6.670 1.00 94.06 118 ALA A C 1
ATOM 872 O O . ALA A 1 118 ? -7.577 3.369 6.414 1.00 94.06 118 ALA A O 1
ATOM 873 N N . LEU A 1 119 ? -8.351 5.479 6.507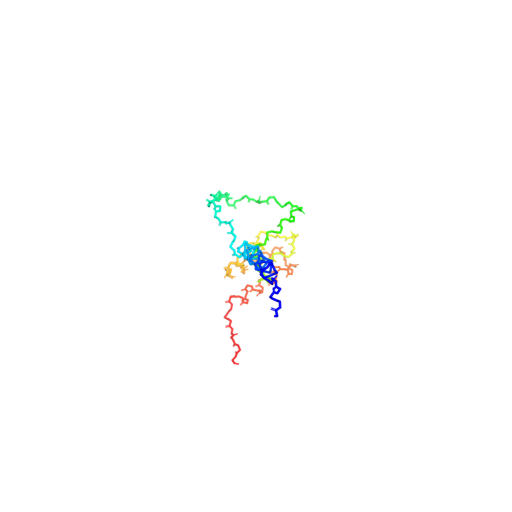 1.00 94.31 119 LEU A N 1
ATOM 874 C CA . LEU A 1 119 ? -9.682 5.161 5.970 1.00 94.31 119 LEU A CA 1
ATOM 875 C C . LEU A 1 119 ? -9.634 4.666 4.520 1.00 94.31 119 LEU A C 1
ATOM 877 O O . LEU A 1 119 ? -10.348 3.725 4.172 1.00 94.31 119 LEU A O 1
ATOM 881 N N . ILE A 1 120 ? -8.802 5.280 3.672 1.00 93.19 120 ILE A N 1
ATOM 882 C CA . ILE A 1 120 ? -8.631 4.838 2.280 1.00 93.19 120 ILE A CA 1
ATOM 883 C C . ILE A 1 120 ? -8.085 3.409 2.252 1.00 93.19 120 ILE A C 1
ATOM 885 O O . ILE A 1 120 ? -8.641 2.555 1.561 1.00 93.19 120 ILE A O 1
ATOM 889 N N . TYR A 1 121 ? -7.046 3.120 3.038 1.00 93.69 121 TYR A N 1
ATOM 890 C CA . TYR A 1 121 ? -6.486 1.769 3.101 1.00 93.69 121 TYR A CA 1
ATOM 891 C C . TYR A 1 121 ? -7.466 0.753 3.676 1.00 93.69 121 TYR A C 1
ATOM 893 O O . TYR A 1 121 ? -7.536 -0.364 3.167 1.00 93.69 121 TYR A O 1
ATOM 901 N N . LEU A 1 122 ? -8.259 1.133 4.683 1.00 95.00 122 LEU A N 1
ATOM 902 C CA . LEU A 1 122 ? -9.259 0.245 5.272 1.00 95.00 122 LEU A CA 1
ATOM 903 C C . LEU A 1 122 ? -10.324 -0.139 4.236 1.00 95.00 122 LEU A C 1
ATOM 905 O O . LEU A 1 122 ? -10.653 -1.314 4.089 1.00 95.00 122 LEU A O 1
ATOM 909 N N . ASN A 1 123 ? -10.813 0.834 3.465 1.00 94.25 123 ASN A N 1
ATOM 910 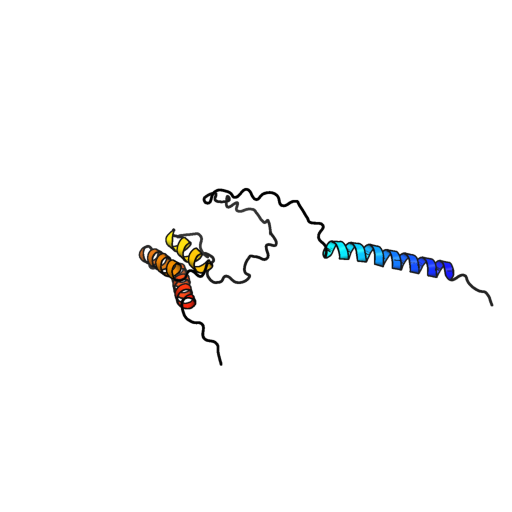C CA . ASN A 1 123 ? -11.772 0.573 2.392 1.00 94.25 123 ASN A CA 1
ATOM 911 C C . ASN A 1 123 ? -11.175 -0.308 1.288 1.00 94.25 123 ASN A C 1
ATOM 913 O O . ASN A 1 123 ? -11.839 -1.231 0.818 1.00 94.25 123 ASN A O 1
ATOM 917 N N . ASN A 1 124 ? -9.913 -0.083 0.914 1.00 92.06 124 ASN A N 1
ATOM 918 C CA . ASN A 1 124 ? -9.222 -0.948 -0.043 1.00 92.06 124 ASN A CA 1
ATOM 919 C C . ASN A 1 124 ? -9.081 -2.382 0.486 1.00 92.06 124 ASN A C 1
ATOM 921 O O . ASN A 1 124 ? -9.249 -3.329 -0.280 1.00 92.06 124 ASN A O 1
ATOM 925 N N . ALA A 1 125 ? -8.825 -2.554 1.787 1.00 93.81 125 ALA A N 1
ATOM 926 C CA . ALA A 1 125 ? -8.752 -3.872 2.412 1.00 93.81 125 ALA A CA 1
ATOM 927 C C . ALA A 1 125 ? -10.102 -4.602 2.345 1.00 93.81 125 ALA A C 1
ATOM 929 O O . ALA A 1 125 ? -10.150 -5.773 1.971 1.00 93.81 125 ALA A O 1
ATOM 930 N N . TYR A 1 126 ? -11.203 -3.897 2.627 1.00 94.31 126 TYR A N 1
ATOM 931 C CA . TYR A 1 126 ? -12.557 -4.444 2.506 1.00 94.31 126 TYR A CA 1
ATOM 932 C C . TYR A 1 126 ? -12.909 -4.853 1.071 1.00 94.31 126 TYR A C 1
ATOM 934 O O . TYR A 1 126 ? -13.486 -5.920 0.866 1.00 94.31 126 TYR A O 1
ATOM 942 N N . VAL A 1 127 ? -12.545 -4.037 0.077 1.00 92.12 127 VAL A N 1
ATOM 943 C CA . VAL A 1 127 ? -12.757 -4.371 -1.341 1.00 92.12 127 VAL A CA 1
ATOM 944 C C . VAL A 1 127 ? -11.917 -5.581 -1.749 1.00 92.12 127 VAL A C 1
ATOM 946 O O . VAL A 1 127 ? -12.434 -6.474 -2.412 1.00 92.12 127 VAL A O 1
ATOM 949 N N . GLY A 1 128 ? -10.650 -5.643 -1.330 1.00 89.50 128 GLY A N 1
ATOM 950 C CA . GLY A 1 128 ? -9.759 -6.765 -1.635 1.00 89.50 128 GLY A CA 1
ATOM 951 C C . GLY A 1 128 ? -10.194 -8.092 -1.006 1.00 89.50 128 GLY A C 1
ATOM 952 O O . GLY A 1 128 ? -10.003 -9.145 -1.608 1.00 89.50 128 GLY A O 1
ATOM 953 N N . ALA A 1 129 ? -10.830 -8.049 0.169 1.00 91.12 129 ALA A N 1
ATOM 954 C CA . ALA A 1 129 ? -11.393 -9.229 0.826 1.00 91.12 129 ALA A CA 1
ATOM 955 C C . ALA A 1 129 ? -12.667 -9.768 0.145 1.00 91.12 129 ALA A C 1
ATOM 957 O O . ALA A 1 129 ? -13.071 -10.905 0.403 1.00 91.12 129 ALA A O 1
ATOM 958 N N . ALA A 1 130 ? -13.330 -8.959 -0.686 1.00 89.31 130 ALA A N 1
ATOM 959 C CA . ALA A 1 130 ? -14.573 -9.328 -1.348 1.00 89.31 130 ALA A CA 1
ATOM 960 C C . ALA A 1 130 ? -14.323 -10.058 -2.687 1.00 89.31 130 ALA A C 1
ATOM 962 O O . ALA A 1 130 ? -13.301 -9.844 -3.340 1.00 89.31 130 ALA A O 1
ATOM 963 N N . PRO A 1 131 ? -15.267 -10.901 -3.153 1.00 85.44 131 PRO A N 1
ATOM 964 C CA . PRO A 1 131 ? -15.176 -11.518 -4.473 1.00 85.44 131 PRO A CA 1
ATOM 965 C C . PRO A 1 131 ? -15.168 -10.460 -5.585 1.00 85.44 131 PRO A C 1
ATOM 967 O O . PRO A 1 131 ? -16.031 -9.581 -5.616 1.00 85.44 131 PRO A O 1
ATOM 970 N N . ALA A 1 132 ? -14.241 -10.580 -6.537 1.00 81.00 132 ALA A N 1
ATOM 971 C CA . ALA A 1 132 ? -14.243 -9.759 -7.742 1.00 81.00 132 ALA A CA 1
ATOM 972 C C . ALA A 1 132 ? -15.248 -10.318 -8.764 1.00 81.00 132 ALA A C 1
ATOM 974 O O . ALA A 1 132 ? -15.134 -11.466 -9.195 1.00 81.00 132 ALA A O 1
ATOM 975 N N . TYR A 1 133 ? -16.221 -9.502 -9.173 1.00 83.88 133 TYR A N 1
ATOM 976 C CA . TYR A 1 133 ? -17.164 -9.844 -10.240 1.00 83.88 133 TYR A CA 1
ATOM 977 C C . TYR A 1 133 ? -16.658 -9.291 -11.573 1.00 83.88 133 TYR A C 1
ATOM 979 O O . TYR A 1 133 ? -16.249 -8.133 -11.649 1.00 83.88 133 TYR A O 1
ATOM 987 N N . THR A 1 134 ? -16.691 -10.107 -12.628 1.00 80.44 134 THR A N 1
ATOM 988 C CA . THR A 1 134 ? -16.401 -9.638 -13.989 1.00 80.44 134 THR A CA 1
ATOM 989 C C . THR A 1 134 ? -17.679 -9.154 -14.667 1.00 80.44 134 THR A C 1
ATOM 991 O O . THR A 1 134 ? -18.774 -9.614 -14.333 1.00 80.44 134 THR A O 1
ATOM 994 N N . ILE A 1 135 ? -17.551 -8.216 -15.603 1.00 75.38 135 ILE A N 1
ATOM 995 C CA . ILE A 1 135 ? -18.684 -7.755 -16.411 1.00 75.38 135 ILE A CA 1
ATOM 996 C C . ILE A 1 135 ? -18.912 -8.786 -17.526 1.00 75.38 135 ILE A C 1
ATOM 998 O O . ILE A 1 135 ? -17.950 -9.202 -18.170 1.00 75.38 135 ILE A O 1
ATOM 1002 N N . ALA A 1 136 ? -20.162 -9.233 -17.682 1.00 70.00 136 ALA A N 1
ATOM 1003 C CA . ALA A 1 136 ? -20.583 -10.246 -18.655 1.00 70.00 136 ALA A CA 1
ATOM 1004 C C . ALA A 1 136 ? -20.622 -9.721 -20.097 1.00 70.00 136 ALA A C 1
ATOM 1006 O O . ALA A 1 136 ? -20.929 -8.520 -20.278 1.00 70.00 136 ALA A O 1
#

pLDDT: mean 76.88, std 19.42, range [37.16, 98.19]

Secondary structure (DSSP, 8-state):
------HHHHHHHHHHHHHHHHHHHHHHHHHHS--------------TT-PPP--TT-------TTS-SS--S-S---STT--HHHHHHHHHHHTT-HHHHHHHHHHHHHH-TT-HHHHHHHHHHHHHHSPPPPP-

Radius of gyration: 29.54 Å; chains: 1; bounding box: 61×27×93 Å